Protein AF-F3GMA6-F1 (afdb_monomer_lite)

InterPro domains:
  IPR015168 SsuA/THI5-like [PF09084] (1-55)

Radius of gyration: 17.44 Å; chains: 1; bounding box: 41×32×42 Å

pLDDT: mean 91.57, std 11.69, range [42.84, 98.69]

Structure (mmCIF, N/CA/C/O backbone):
data_AF-F3GMA6-F1
#
_entry.id   AF-F3GMA6-F1
#
loop_
_atom_site.group_PDB
_atom_site.id
_atom_site.type_symbol
_atom_site.label_atom_id
_atom_site.label_alt_id
_atom_site.label_comp_id
_atom_site.label_asym_id
_atom_site.label_entity_id
_atom_site.label_seq_id
_atom_site.pdbx_PDB_ins_code
_atom_site.Cartn_x
_atom_site.Cartn_y
_atom_site.Cartn_z
_atom_site.occupancy
_atom_site.B_iso_or_equiv
_atom_site.auth_seq_id
_atom_site.auth_comp_id
_atom_site.auth_asym_id
_atom_site.auth_atom_id
_atom_site.pdbx_PDB_model_num
ATOM 1 N N . LYS A 1 1 ? -12.953 -11.614 10.459 1.00 61.62 1 LYS A N 1
ATOM 2 C CA . LYS A 1 1 ? -14.176 -11.859 9.653 1.00 61.62 1 LYS A CA 1
ATOM 3 C C . LYS A 1 1 ? -15.126 -10.682 9.835 1.00 61.62 1 LYS A C 1
ATOM 5 O O . LYS A 1 1 ? -15.323 -10.290 10.976 1.00 61.6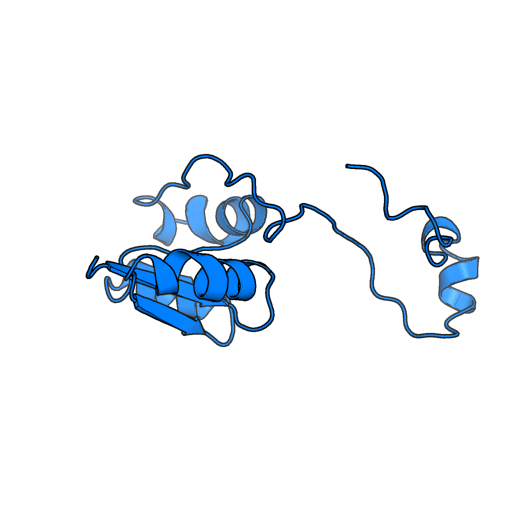2 1 LYS A O 1
ATOM 10 N N . GLY A 1 2 ? -15.646 -10.103 8.750 1.00 81.19 2 GLY A N 1
ATOM 11 C CA . GLY A 1 2 ? -16.557 -8.941 8.806 1.00 81.19 2 GLY A CA 1
ATOM 12 C C . GLY A 1 2 ? -15.882 -7.564 8.865 1.00 81.19 2 GLY A C 1
ATOM 13 O O . GLY A 1 2 ? -16.561 -6.577 9.112 1.00 81.19 2 GLY A O 1
ATOM 14 N N . LYS A 1 3 ? -14.563 -7.506 8.652 1.00 93.50 3 LYS A N 1
ATOM 15 C CA . LYS A 1 3 ? -13.804 -6.264 8.469 1.00 93.50 3 LYS A CA 1
ATOM 16 C C . LYS A 1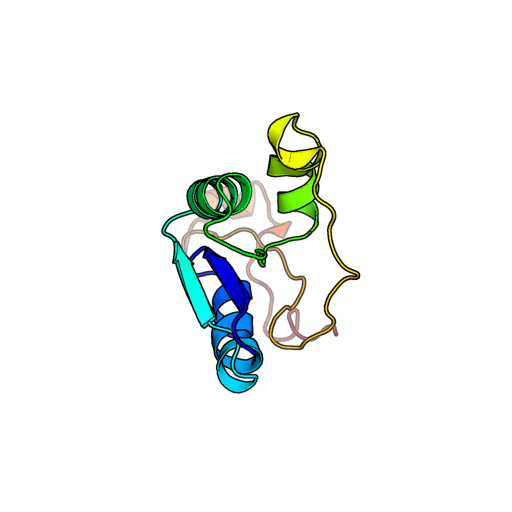 3 ? -13.586 -6.014 6.982 1.00 93.50 3 LYS A C 1
ATOM 18 O O . LYS A 1 3 ? -13.481 -6.991 6.233 1.00 93.50 3 LYS A O 1
ATOM 23 N N . THR A 1 4 ? -13.512 -4.747 6.588 1.00 98.12 4 THR A N 1
ATOM 24 C CA . THR A 1 4 ? -13.316 -4.328 5.197 1.00 98.12 4 THR A CA 1
ATOM 25 C C . THR A 1 4 ? -11.935 -3.712 5.001 1.00 98.12 4 THR A C 1
ATOM 27 O O . THR A 1 4 ? -11.585 -2.759 5.695 1.00 98.12 4 THR A O 1
ATOM 30 N N . VAL A 1 5 ? -11.162 -4.244 4.051 1.00 98.50 5 VAL A N 1
ATOM 31 C CA . VAL A 1 5 ? -9.807 -3.776 3.721 1.00 98.50 5 VAL A CA 1
ATOM 32 C C . VAL A 1 5 ? -9.755 -3.246 2.291 1.00 98.50 5 VAL A C 1
ATOM 34 O O . VAL A 1 5 ? -10.139 -3.948 1.356 1.00 98.50 5 VAL A O 1
ATOM 37 N N . GLY A 1 6 ? -9.279 -2.015 2.112 1.00 98.62 6 GLY A N 1
ATOM 38 C CA . GLY A 1 6 ? -9.093 -1.413 0.790 1.00 98.62 6 GLY A CA 1
ATOM 39 C C . GLY A 1 6 ? -7.682 -1.599 0.232 1.00 98.62 6 GLY A C 1
ATOM 40 O O . GLY A 1 6 ? -6.715 -1.618 0.994 1.00 98.62 6 GLY A O 1
ATOM 41 N N . TYR A 1 7 ? -7.565 -1.696 -1.092 1.00 98.56 7 TYR A N 1
ATOM 42 C CA . TYR A 1 7 ? -6.288 -1.704 -1.814 1.00 98.56 7 TYR A CA 1
ATOM 43 C C . TYR A 1 7 ? -6.393 -0.983 -3.164 1.00 98.56 7 TYR A C 1
ATOM 45 O O . TYR A 1 7 ? -7.471 -0.911 -3.762 1.00 98.56 7 TYR A O 1
ATOM 53 N N . GLU A 1 8 ? -5.264 -0.488 -3.668 1.00 98.50 8 GLU A N 1
ATOM 54 C CA . GLU A 1 8 ? -5.138 0.002 -5.043 1.00 98.50 8 GLU A CA 1
ATOM 55 C C . GLU A 1 8 ? -5.043 -1.174 -6.031 1.00 98.50 8 GLU A C 1
ATOM 57 O O . GLU A 1 8 ? -4.279 -2.122 -5.832 1.00 98.50 8 GLU A O 1
ATOM 62 N N . GLN A 1 9 ? -5.847 -1.132 -7.094 1.00 98.12 9 GLN A N 1
ATOM 63 C CA . GLN A 1 9 ? -5.865 -2.155 -8.142 1.00 98.12 9 GLN A CA 1
ATOM 64 C C . GLN A 1 9 ? -4.559 -2.177 -8.954 1.00 98.12 9 GLN A C 1
ATOM 66 O O . GLN A 1 9 ? -3.942 -1.142 -9.186 1.00 98.12 9 GLN A O 1
ATOM 71 N N . GLY A 1 10 ? -4.161 -3.349 -9.450 1.00 95.94 10 GLY A N 1
ATOM 72 C CA . GLY A 1 10 ? -2.946 -3.517 -10.253 1.00 95.94 10 GLY A CA 1
ATOM 73 C C . GLY A 1 10 ? -1.649 -3.563 -9.439 1.00 95.94 10 GLY A C 1
ATOM 74 O O . GLY A 1 10 ? -0.566 -3.521 -10.020 1.00 95.94 10 GLY A O 1
ATOM 75 N N . THR A 1 11 ? -1.745 -3.663 -8.112 1.00 96.00 11 THR A N 1
ATOM 76 C CA . THR A 1 11 ? -0.602 -3.706 -7.192 1.00 96.00 11 THR A CA 1
ATOM 77 C C . THR A 1 11 ? -0.323 -5.124 -6.682 1.00 96.00 11 THR A C 1
ATOM 79 O O . THR A 1 11 ? -1.154 -6.029 -6.783 1.00 96.00 11 THR A O 1
ATOM 82 N N . ILE A 1 12 ? 0.843 -5.337 -6.066 1.00 95.94 12 ILE A N 1
ATOM 83 C CA . ILE A 1 12 ? 1.140 -6.600 -5.367 1.00 95.94 12 ILE A CA 1
ATOM 84 C C . ILE A 1 12 ? 0.237 -6.795 -4.134 1.00 95.94 12 ILE A C 1
ATOM 86 O O . ILE A 1 12 ? -0.098 -7.920 -3.763 1.00 95.94 12 ILE A O 1
ATOM 90 N N . GLN A 1 13 ? -0.237 -5.700 -3.536 1.00 97.81 13 GLN A N 1
ATOM 91 C CA . GLN A 1 13 ? -1.157 -5.713 -2.405 1.00 97.81 13 GLN A CA 1
ATOM 92 C C . GLN A 1 13 ? -2.541 -6.236 -2.795 1.00 97.81 13 GLN A C 1
ATOM 94 O O . GLN A 1 13 ? -3.151 -6.956 -2.006 1.00 97.81 13 GLN A O 1
ATOM 99 N N . GLU A 1 14 ? -3.006 -5.971 -4.021 1.00 97.81 14 GLU A N 1
ATOM 100 C CA . GLU A 1 14 ? -4.200 -6.620 -4.575 1.00 97.81 14 GLU A CA 1
ATOM 101 C C . GLU A 1 14 ? -4.032 -8.147 -4.622 1.00 97.81 14 GLU A C 1
ATOM 103 O O . GLU A 1 14 ? -4.932 -8.888 -4.211 1.00 97.81 14 GLU A O 1
ATOM 108 N N . ALA A 1 15 ? -2.878 -8.633 -5.094 1.00 97.12 15 ALA A N 1
ATOM 109 C CA . ALA A 1 15 ? -2.603 -10.066 -5.161 1.00 97.12 15 ALA A CA 1
ATOM 110 C C . ALA A 1 15 ? -2.629 -10.705 -3.763 1.00 97.12 15 ALA A C 1
ATOM 112 O O . ALA A 1 15 ? -3.281 -11.736 -3.572 1.00 97.12 15 ALA A O 1
ATOM 113 N N . TYR A 1 16 ? -2.002 -10.065 -2.770 1.00 97.81 16 TYR A N 1
ATOM 114 C CA . TYR A 1 16 ? -2.057 -10.507 -1.374 1.00 97.81 16 TYR A CA 1
ATOM 115 C C . TYR A 1 16 ? -3.485 -10.480 -0.810 1.00 97.81 16 TYR A C 1
ATOM 117 O O . TYR A 1 16 ? -3.935 -11.459 -0.211 1.00 97.81 16 TYR A O 1
ATOM 125 N N . ALA A 1 17 ? -4.229 -9.393 -1.030 1.00 97.88 17 ALA A N 1
ATOM 126 C CA . ALA A 1 17 ? -5.595 -9.241 -0.543 1.00 97.88 17 ALA A CA 1
ATOM 127 C C . ALA A 1 17 ? -6.503 -10.373 -1.048 1.00 97.88 17 ALA A C 1
ATOM 129 O O . ALA A 1 17 ? -7.159 -11.043 -0.248 1.00 97.88 17 ALA A O 1
ATOM 130 N N . LYS A 1 18 ? -6.452 -10.669 -2.350 1.00 97.06 18 LYS A N 1
ATOM 131 C CA . LYS A 1 18 ? -7.244 -11.747 -2.961 1.00 97.06 18 LYS A CA 1
ATOM 132 C C . LYS A 1 18 ? -6.792 -13.140 -2.531 1.00 97.06 18 LYS A C 1
ATOM 134 O O . LYS A 1 18 ? -7.605 -14.037 -2.306 1.00 97.06 18 LYS A O 1
ATOM 139 N N . ALA A 1 19 ? -5.483 -13.362 -2.438 1.00 97.50 19 ALA A N 1
ATOM 140 C CA . ALA A 1 19 ? -4.947 -14.686 -2.151 1.00 97.50 19 ALA A CA 1
ATOM 141 C C . ALA A 1 19 ? -5.010 -15.062 -0.664 1.00 97.50 19 ALA A C 1
ATOM 143 O O . ALA A 1 19 ? -5.074 -16.258 -0.366 1.00 97.50 19 ALA A O 1
ATOM 144 N N . VAL A 1 20 ? -4.995 -14.075 0.238 1.00 97.06 20 VAL A N 1
ATOM 145 C CA . VAL A 1 20 ? -4.867 -14.271 1.690 1.00 97.06 20 VAL A CA 1
ATOM 146 C C . VAL A 1 20 ? -6.068 -13.708 2.447 1.00 97.06 20 VAL A C 1
ATOM 148 O O . VAL A 1 20 ? -6.749 -14.462 3.144 1.00 97.06 20 VAL A O 1
ATOM 151 N N . LEU A 1 21 ? -6.360 -12.410 2.312 1.00 96.62 21 LEU A N 1
ATOM 152 C CA . LEU A 1 21 ? -7.388 -11.741 3.123 1.00 96.62 21 LEU A CA 1
ATOM 153 C C . LEU A 1 21 ? -8.801 -12.232 2.778 1.00 96.62 21 LEU A C 1
ATOM 155 O O . LEU A 1 21 ? -9.549 -12.616 3.681 1.00 96.62 21 LEU A O 1
ATOM 159 N N . ASP A 1 22 ? -9.137 -12.310 1.488 1.00 96.25 22 ASP A N 1
ATOM 160 C CA . ASP A 1 22 ? -10.435 -12.821 1.026 1.00 96.25 22 ASP A CA 1
ATOM 161 C C . ASP A 1 22 ? -10.666 -14.260 1.511 1.00 96.25 22 ASP A C 1
ATOM 163 O O . ASP A 1 22 ? -11.722 -14.590 2.058 1.00 96.25 22 ASP A O 1
ATOM 167 N N . LYS A 1 23 ? -9.643 -15.120 1.401 1.00 95.38 23 LYS A N 1
ATOM 168 C CA . LYS A 1 23 ? -9.713 -16.518 1.864 1.00 95.38 23 LYS A CA 1
ATOM 169 C C . LYS A 1 23 ? -9.845 -16.634 3.383 1.00 95.38 23 LYS A C 1
ATOM 171 O O . LYS A 1 23 ? -10.445 -17.591 3.871 1.00 95.38 23 LYS A O 1
ATOM 176 N N . ALA A 1 24 ? -9.344 -15.652 4.131 1.00 95.19 24 ALA A N 1
ATOM 177 C CA . ALA A 1 24 ? -9.542 -15.536 5.575 1.00 95.19 24 ALA A CA 1
ATOM 178 C C . ALA A 1 24 ? -10.928 -14.963 5.961 1.00 95.19 24 ALA A C 1
ATOM 180 O O . ALA A 1 24 ? -11.254 -14.848 7.149 1.00 95.19 24 ALA A O 1
ATOM 181 N N . GLY A 1 25 ? -11.778 -14.618 4.986 1.00 95.56 25 GLY A N 1
ATOM 182 C CA . GLY A 1 25 ? -13.114 -14.061 5.209 1.00 95.56 25 GLY A CA 1
ATOM 183 C C . GLY A 1 25 ? -13.107 -12.586 5.623 1.00 95.56 25 GLY A C 1
ATOM 184 O O . GLY A 1 25 ? -14.001 -12.142 6.357 1.00 95.56 25 GLY A O 1
ATOM 185 N N . ILE A 1 26 ? -12.075 -11.842 5.226 1.00 97.25 26 ILE A N 1
ATOM 186 C CA . ILE A 1 26 ? -12.064 -10.376 5.228 1.00 97.25 26 ILE A CA 1
ATOM 187 C C . ILE A 1 26 ? -12.711 -9.915 3.920 1.00 97.25 26 ILE A C 1
ATOM 189 O O . ILE A 1 26 ? -12.466 -10.509 2.878 1.00 97.25 26 ILE A O 1
ATOM 193 N N . SER A 1 27 ? -13.559 -8.887 3.975 1.00 97.38 27 SER A N 1
ATOM 194 C CA . SER A 1 27 ? -14.087 -8.280 2.754 1.00 97.38 27 SER A CA 1
ATOM 195 C C . SER A 1 27 ? -13.018 -7.358 2.193 1.00 97.38 27 SER A C 1
ATOM 197 O O . SER A 1 27 ? -12.568 -6.463 2.904 1.00 97.38 27 SER A O 1
ATOM 199 N N . THR A 1 28 ? -12.613 -7.532 0.942 1.00 98.12 28 THR A N 1
ATOM 200 C CA . THR A 1 28 ? -11.670 -6.604 0.320 1.00 98.12 28 THR A CA 1
ATOM 201 C C . THR A 1 28 ? -12.344 -5.734 -0.734 1.00 98.12 28 THR A C 1
ATOM 203 O O . THR A 1 28 ? -13.370 -6.107 -1.309 1.00 98.12 28 THR A O 1
ATOM 206 N N . LYS A 1 29 ? -11.815 -4.526 -0.946 1.00 98.38 29 LYS A N 1
ATOM 207 C CA . LYS A 1 29 ? -12.351 -3.562 -1.910 1.00 98.38 29 LYS A CA 1
ATOM 208 C C . LYS A 1 29 ? -11.219 -2.947 -2.727 1.00 98.38 29 LYS A C 1
ATOM 210 O O . LYS A 1 29 ? -10.290 -2.369 -2.170 1.00 98.38 29 LYS A O 1
ATOM 215 N N . ALA A 1 30 ? -11.325 -3.078 -4.045 1.00 98.44 30 ALA A N 1
ATOM 216 C CA . ALA A 1 30 ? -10.393 -2.489 -4.995 1.00 98.44 30 ALA A CA 1
ATOM 217 C C . ALA A 1 30 ? -10.749 -1.022 -5.275 1.00 98.44 30 ALA A C 1
ATOM 219 O O . ALA A 1 30 ? -11.929 -0.673 -5.381 1.00 98.44 30 ALA A O 1
ATOM 220 N N . TYR A 1 31 ? -9.726 -0.189 -5.441 1.00 98.69 31 TYR A N 1
ATOM 221 C CA . TYR A 1 31 ? -9.841 1.223 -5.800 1.00 98.69 31 TYR A CA 1
ATOM 222 C C . TYR A 1 31 ? -8.928 1.560 -6.971 1.00 98.69 31 TYR A C 1
ATOM 224 O O . TYR A 1 31 ? -7.934 0.878 -7.213 1.00 98.69 31 TYR A O 1
ATOM 232 N N . ALA A 1 32 ? -9.258 2.635 -7.690 1.00 98.31 32 ALA A N 1
ATOM 233 C CA . ALA A 1 32 ? -8.498 3.044 -8.866 1.00 98.31 32 ALA A CA 1
ATOM 234 C C . ALA A 1 32 ?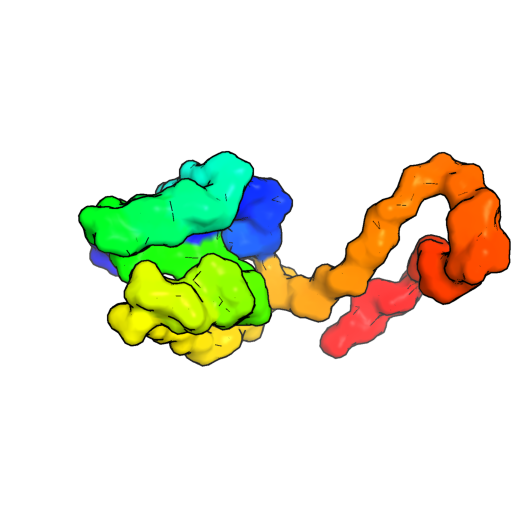 -7.134 3.662 -8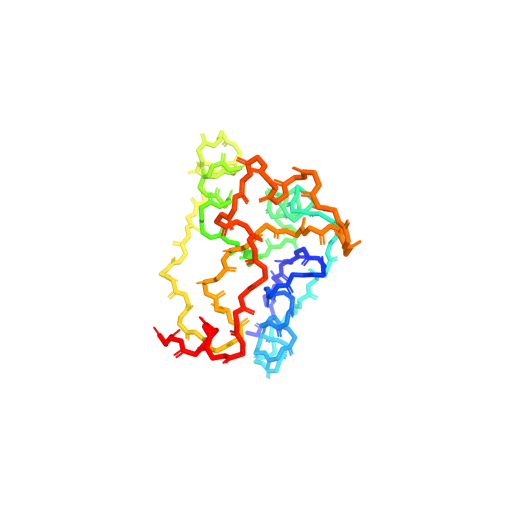.525 1.00 98.31 32 ALA A C 1
ATOM 236 O O . ALA A 1 32 ? -6.257 3.672 -9.381 1.00 98.31 32 ALA A O 1
ATOM 237 N N . ASN A 1 33 ? -6.985 4.202 -7.314 1.00 97.81 33 ASN A N 1
ATOM 238 C CA . ASN A 1 33 ? -5.747 4.764 -6.787 1.00 97.81 33 ASN A CA 1
ATOM 239 C C . ASN A 1 33 ? -5.760 4.740 -5.251 1.00 97.81 33 ASN A C 1
ATOM 241 O O . ASN A 1 33 ? -6.812 4.551 -4.629 1.00 97.81 33 ASN A O 1
ATOM 245 N N . GLN A 1 34 ? -4.596 4.975 -4.650 1.00 97.69 34 GLN A N 1
ATOM 246 C CA . GLN A 1 34 ? -4.431 4.958 -3.199 1.00 97.69 34 GLN A CA 1
ATOM 247 C C . GLN A 1 34 ? -5.156 6.111 -2.469 1.00 97.69 34 GLN A C 1
ATOM 249 O O . GLN A 1 34 ? -5.625 5.918 -1.347 1.00 97.69 34 GLN A O 1
ATOM 254 N N . ASP A 1 35 ? -5.340 7.277 -3.095 1.00 96.94 35 ASP A N 1
ATOM 255 C CA . ASP A 1 35 ? -6.047 8.410 -2.469 1.00 96.94 35 ASP A CA 1
ATOM 256 C C . ASP A 1 35 ? -7.512 8.072 -2.163 1.00 96.94 35 ASP A C 1
ATOM 258 O O . ASP A 1 35 ? -8.044 8.427 -1.108 1.00 96.94 35 ASP A O 1
ATOM 262 N N . GLN A 1 36 ? -8.174 7.329 -3.055 1.00 98.38 36 GLN A N 1
ATOM 263 C CA . GLN A 1 36 ? -9.531 6.836 -2.818 1.00 98.38 36 GLN A CA 1
ATOM 264 C C . GLN A 1 36 ? -9.586 5.826 -1.665 1.00 98.38 36 GLN A C 1
ATOM 266 O O . GLN A 1 36 ? -10.562 5.821 -0.911 1.00 98.38 36 GLN A O 1
ATOM 271 N N . VAL A 1 37 ? -8.539 5.009 -1.492 1.00 98.62 37 VAL A N 1
ATOM 272 C CA . VAL A 1 37 ? -8.420 4.094 -0.348 1.00 98.62 37 VAL A CA 1
ATOM 273 C C . VAL A 1 37 ? -8.368 4.899 0.951 1.00 98.62 37 VAL A C 1
ATOM 275 O O . VAL A 1 37 ? -9.158 4.643 1.858 1.00 98.62 37 VAL A O 1
ATOM 278 N N . TYR A 1 38 ? -7.499 5.910 1.037 1.00 98.25 38 TYR A N 1
ATOM 279 C CA . TYR A 1 38 ? -7.384 6.750 2.235 1.00 98.25 38 TYR A CA 1
ATOM 280 C C . TYR A 1 38 ? -8.642 7.587 2.495 1.00 98.25 38 TYR A C 1
ATOM 282 O O . TYR A 1 38 ? -9.033 7.777 3.648 1.00 98.25 38 TYR A O 1
ATOM 290 N N . SER A 1 39 ? -9.330 8.044 1.447 1.00 97.94 39 SER A N 1
ATOM 291 C CA . SER A 1 39 ? -10.614 8.738 1.590 1.00 97.94 39 SER A CA 1
ATOM 292 C C . SER A 1 39 ? -11.686 7.836 2.214 1.00 97.94 39 SER A C 1
ATOM 294 O O . SER A 1 39 ? -12.386 8.244 3.143 1.00 97.94 39 SER A O 1
ATOM 296 N N . ASP A 1 40 ? -11.798 6.585 1.762 1.00 98.44 40 ASP A N 1
ATOM 297 C CA . ASP A 1 40 ? -12.757 5.646 2.344 1.00 98.44 40 ASP A CA 1
ATOM 298 C C . ASP A 1 40 ? -12.341 5.198 3.756 1.00 98.44 40 ASP A C 1
ATOM 300 O O . ASP A 1 40 ? -13.215 5.059 4.615 1.00 98.44 40 ASP A O 1
ATOM 304 N N . LEU A 1 41 ? -11.038 5.058 4.025 1.00 98.31 41 LEU A N 1
ATOM 305 C CA . LEU A 1 41 ? -10.498 4.776 5.359 1.00 98.31 41 LEU A CA 1
ATOM 306 C C . LEU A 1 41 ? -10.853 5.883 6.357 1.00 98.31 41 LEU A C 1
ATOM 308 O O . LEU A 1 41 ? -11.496 5.614 7.366 1.00 98.31 41 LEU A O 1
ATOM 312 N N . THR A 1 42 ? -10.534 7.136 6.032 1.00 97.88 42 THR A N 1
ATOM 313 C CA . THR A 1 42 ? -10.808 8.293 6.906 1.00 97.88 42 THR A CA 1
ATOM 314 C C . THR A 1 42 ? -12.295 8.543 7.136 1.00 97.88 42 THR A C 1
ATOM 316 O O . THR A 1 42 ? -12.687 9.042 8.187 1.00 97.88 42 THR A O 1
ATOM 319 N N . SER A 1 43 ? -13.145 8.154 6.184 1.00 97.31 43 SER A N 1
ATOM 320 C CA . SER A 1 43 ? -14.602 8.223 6.336 1.00 97.31 43 SER A CA 1
ATOM 321 C C . SER A 1 43 ? -15.214 7.084 7.166 1.00 97.31 43 SER A C 1
ATOM 323 O O . SER A 1 43 ? -16.421 7.094 7.406 1.00 97.31 43 SER A O 1
ATOM 325 N N . GLY A 1 44 ? -14.420 6.079 7.554 1.00 96.81 44 GLY A N 1
ATOM 326 C CA . GLY A 1 44 ? -14.888 4.885 8.264 1.00 96.81 44 GLY A CA 1
ATOM 327 C C . GLY A 1 44 ? -15.600 3.852 7.383 1.00 96.81 44 GLY A C 1
ATOM 328 O O . GLY A 1 44 ? -16.219 2.926 7.903 1.00 96.81 44 GLY A O 1
ATOM 329 N N . ARG A 1 45 ? -15.538 3.987 6.049 1.00 97.94 45 ARG A N 1
ATOM 330 C CA . ARG A 1 45 ? -16.054 2.976 5.104 1.00 97.94 45 ARG A CA 1
ATOM 331 C C . ARG A 1 45 ? -15.130 1.765 4.980 1.00 97.94 45 ARG A C 1
ATOM 333 O O . ARG A 1 45 ? -15.591 0.697 4.580 1.00 97.94 45 ARG A O 1
ATOM 340 N N . LEU A 1 46 ? -13.848 1.932 5.299 1.00 98.50 46 LEU A N 1
ATOM 341 C CA . LEU A 1 46 ? -12.887 0.843 5.451 1.00 98.50 46 LEU A CA 1
ATOM 342 C C . LEU A 1 46 ? -12.456 0.746 6.910 1.00 98.50 46 LEU A C 1
ATOM 344 O O . LEU A 1 46 ? -12.307 1.760 7.584 1.00 98.50 46 LEU A O 1
ATOM 348 N N . ASP A 1 47 ? -12.213 -0.478 7.369 1.00 98.06 47 ASP A 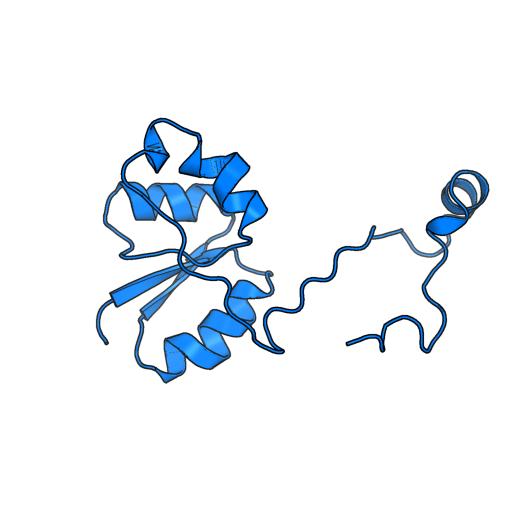N 1
ATOM 349 C CA . ASP A 1 47 ? -11.604 -0.719 8.676 1.00 98.06 47 ASP A CA 1
ATOM 350 C C . ASP A 1 47 ? -10.071 -0.630 8.607 1.00 98.06 47 ASP A C 1
ATOM 352 O O . ASP A 1 47 ? -9.429 -0.335 9.610 1.00 98.06 47 ASP A O 1
ATOM 356 N N . ALA A 1 48 ? -9.482 -0.936 7.445 1.00 98.00 48 ALA A N 1
ATOM 357 C CA . ALA A 1 48 ? -8.045 -0.844 7.198 1.00 98.00 48 ALA A CA 1
ATOM 358 C C . ALA A 1 48 ? -7.729 -0.723 5.695 1.00 98.00 48 ALA A C 1
ATOM 360 O O . ALA A 1 48 ? -8.592 -0.904 4.831 1.00 98.00 48 ALA A O 1
ATOM 361 N N . SER A 1 49 ? -6.465 -0.458 5.383 1.00 98.12 49 SER A N 1
ATOM 362 C CA . SER A 1 49 ? -5.913 -0.484 4.028 1.00 98.12 49 SER A CA 1
ATOM 363 C C . SER A 1 49 ? -4.656 -1.345 3.975 1.00 98.12 49 SER A C 1
ATOM 365 O O . SER A 1 49 ? -3.987 -1.535 4.992 1.00 98.12 49 SER A O 1
ATOM 367 N N . ILE A 1 50 ? -4.335 -1.858 2.789 1.00 97.75 50 ILE A N 1
ATOM 368 C CA . ILE A 1 50 ? -3.042 -2.484 2.504 1.00 97.75 50 ILE A CA 1
ATOM 369 C C . ILE A 1 50 ? -2.352 -1.753 1.346 1.00 97.75 50 ILE A C 1
ATOM 371 O O . ILE A 1 50 ? -2.970 -1.468 0.323 1.00 97.75 50 ILE A O 1
ATOM 375 N N . GLN A 1 51 ? -1.075 -1.424 1.543 1.00 96.62 51 GLN A N 1
ATOM 376 C CA . GLN A 1 51 ? -0.269 -0.556 0.679 1.00 96.62 51 GLN A CA 1
ATOM 377 C C . GLN A 1 51 ? 1.230 -0.759 0.969 1.00 96.62 51 GLN A C 1
ATOM 379 O O . GLN A 1 51 ? 1.584 -1.531 1.864 1.00 96.62 51 GLN A O 1
ATOM 384 N N . ASP A 1 52 ? 2.112 -0.064 0.249 1.00 95.00 52 ASP A N 1
ATOM 385 C CA . ASP A 1 52 ? 3.533 0.009 0.608 1.00 95.00 52 ASP A CA 1
ATOM 386 C C . ASP A 1 52 ? 3.756 0.854 1.880 1.00 95.00 52 ASP A C 1
ATOM 388 O O . ASP A 1 52 ? 3.106 1.882 2.092 1.00 95.00 52 ASP A O 1
ATOM 392 N N . MET A 1 53 ? 4.675 0.425 2.751 1.00 93.69 53 MET A N 1
ATOM 393 C CA . MET A 1 53 ? 4.907 1.089 4.039 1.00 93.69 53 MET A CA 1
ATOM 394 C C . MET A 1 53 ? 5.447 2.513 3.868 1.00 93.69 53 MET A C 1
ATOM 396 O O . MET A 1 53 ? 4.968 3.426 4.542 1.00 93.69 53 MET A O 1
ATOM 400 N N . LEU A 1 54 ? 6.400 2.719 2.954 1.00 92.44 54 LEU A N 1
ATOM 401 C CA . LEU A 1 54 ? 6.982 4.036 2.705 1.00 92.44 54 LEU A CA 1
ATOM 402 C C . LEU A 1 54 ? 5.960 4.960 2.033 1.00 92.44 54 LEU A C 1
ATOM 404 O O . LEU A 1 54 ? 5.855 6.132 2.400 1.00 92.44 54 LEU A O 1
ATOM 408 N N . GLN A 1 55 ? 5.160 4.430 1.103 1.00 94.25 55 GLN A N 1
ATOM 409 C CA . GLN A 1 55 ? 4.043 5.162 0.500 1.00 94.25 55 GLN A CA 1
ATOM 410 C C . GLN A 1 55 ? 3.040 5.637 1.562 1.00 94.25 55 GLN A C 1
ATOM 412 O O . GLN A 1 55 ? 2.656 6.805 1.544 1.00 94.25 55 GLN A O 1
ATOM 417 N N . ALA A 1 56 ? 2.649 4.777 2.510 1.00 96.50 56 ALA A N 1
ATOM 418 C CA . ALA A 1 56 ? 1.752 5.165 3.601 1.00 96.50 56 ALA A CA 1
ATOM 419 C C . ALA A 1 56 ? 2.356 6.250 4.495 1.00 96.50 56 ALA A C 1
ATOM 421 O O . ALA A 1 56 ? 1.676 7.217 4.841 1.00 96.50 56 ALA A O 1
ATOM 422 N N . GLU A 1 57 ? 3.631 6.106 4.860 1.00 95.31 57 GLU A N 1
ATOM 423 C CA . GLU A 1 57 ? 4.311 7.061 5.729 1.00 95.31 57 GLU A CA 1
ATOM 424 C C . GLU A 1 57 ? 4.371 8.456 5.098 1.00 95.31 57 GLU A C 1
ATOM 426 O O . GLU A 1 57 ? 4.028 9.450 5.741 1.00 95.31 57 GLU A O 1
ATOM 431 N N . LEU A 1 58 ? 4.789 8.528 3.833 1.00 94.31 58 LEU A N 1
ATOM 432 C CA . LEU A 1 58 ? 4.969 9.791 3.122 1.00 94.31 58 LEU A CA 1
ATOM 433 C C . LEU A 1 58 ? 3.646 10.390 2.633 1.00 94.31 58 LEU A C 1
ATOM 435 O O . LEU A 1 58 ? 3.485 11.608 2.675 1.00 94.31 58 LEU A O 1
ATOM 439 N N . GLY A 1 59 ? 2.721 9.553 2.163 1.00 93.38 59 GLY A N 1
ATOM 440 C CA . GLY A 1 59 ? 1.480 9.979 1.516 1.00 93.38 59 GLY A CA 1
ATOM 441 C C . GLY A 1 59 ? 0.297 10.181 2.460 1.00 93.38 59 GLY A C 1
ATOM 442 O O . GLY A 1 59 ? -0.645 10.878 2.094 1.00 93.38 59 GLY A O 1
ATOM 443 N N . PHE A 1 60 ? 0.322 9.601 3.666 1.00 97.44 60 PHE A N 1
ATOM 444 C CA . PHE A 1 60 ? -0.837 9.626 4.562 1.00 97.44 60 PHE A CA 1
ATOM 445 C C . PHE A 1 60 ? -0.488 9.868 6.030 1.00 97.44 60 PHE A C 1
ATOM 447 O O . PHE A 1 60 ? -0.958 10.852 6.597 1.00 97.44 60 PHE A O 1
ATOM 454 N N . LEU A 1 61 ? 0.350 9.034 6.651 1.00 97.25 61 LEU A N 1
ATOM 455 C CA . LEU A 1 61 ? 0.566 9.063 8.108 1.00 97.25 61 LEU A CA 1
ATOM 456 C C . LEU A 1 61 ? 1.194 10.371 8.609 1.00 97.25 61 LEU A C 1
ATOM 458 O O . LEU A 1 61 ? 0.900 10.816 9.712 1.00 97.25 61 LEU A O 1
ATOM 462 N N . LYS A 1 62 ? 2.039 11.017 7.797 1.00 96.81 62 LYS A N 1
ATOM 463 C CA . LYS A 1 62 ? 2.621 12.335 8.117 1.00 96.81 62 LYS A CA 1
ATOM 464 C C . LYS A 1 62 ? 1.665 13.510 7.888 1.00 96.81 62 LYS A C 1
ATOM 466 O O . LYS A 1 62 ? 2.027 14.652 8.165 1.00 96.81 62 LYS A O 1
ATOM 471 N N . SER A 1 63 ? 0.468 13.259 7.362 1.00 96.50 63 SER A N 1
ATOM 472 C CA . SER A 1 63 ? -0.549 14.285 7.136 1.00 96.50 63 SER A CA 1
ATOM 473 C C . SER A 1 63 ? -1.478 14.433 8.350 1.00 96.50 63 SER A C 1
ATOM 475 O O . SER A 1 63 ? -1.627 13.491 9.128 1.00 96.50 63 SER A O 1
ATOM 477 N N . PRO A 1 64 ? -2.200 15.563 8.481 1.00 96.62 64 PRO A N 1
ATOM 478 C CA . PRO A 1 64 ? -3.247 15.696 9.493 1.00 96.62 64 PRO A CA 1
ATOM 479 C C . PRO A 1 64 ? -4.341 14.622 9.395 1.00 96.62 64 PRO A C 1
ATOM 481 O O . PRO A 1 64 ? -4.868 14.199 10.415 1.00 96.62 64 PRO A O 1
ATOM 484 N N . ALA A 1 65 ? -4.670 14.157 8.183 1.00 95.31 65 ALA A N 1
ATOM 485 C CA . ALA A 1 65 ? -5.699 13.136 7.971 1.00 95.31 65 ALA A CA 1
ATOM 486 C C . ALA A 1 65 ? -5.264 11.736 8.444 1.00 95.31 65 ALA A C 1
ATOM 488 O O . ALA A 1 65 ? -6.116 10.899 8.729 1.00 95.31 65 ALA A O 1
ATOM 489 N N . GLY A 1 66 ? -3.952 11.493 8.524 1.00 97.06 66 GLY A N 1
ATOM 490 C CA . GLY A 1 66 ? -3.365 10.240 8.993 1.00 97.06 66 GLY A CA 1
ATOM 491 C C . GLY A 1 66 ? -2.974 10.239 10.471 1.00 97.06 66 GLY A C 1
ATOM 492 O O . GLY A 1 66 ? -2.459 9.229 10.935 1.00 97.06 66 GLY A O 1
ATOM 493 N N . ALA A 1 67 ? -3.210 11.330 11.209 1.00 96.94 67 ALA A N 1
ATOM 494 C CA . ALA A 1 67 ? -2.712 11.502 12.577 1.00 96.94 67 ALA A CA 1
ATOM 495 C C . ALA A 1 67 ? -3.238 10.452 13.574 1.00 96.94 67 ALA A C 1
ATOM 497 O O . ALA A 1 67 ? -2.536 10.108 14.521 1.00 96.94 67 ALA A O 1
ATOM 498 N N . ASP A 1 68 ? -4.442 9.927 13.334 1.00 97.06 68 ASP A N 1
ATOM 499 C CA . ASP A 1 68 ? -5.086 8.904 14.169 1.00 97.06 68 ASP A CA 1
ATOM 500 C C . ASP A 1 68 ? -4.881 7.472 13.633 1.00 97.06 68 ASP A C 1
ATOM 502 O O . ASP A 1 68 ? -5.573 6.541 14.048 1.00 97.06 68 ASP A O 1
ATOM 506 N N . TYR A 1 69 ? -3.954 7.283 12.688 1.00 97.88 69 TYR A N 1
ATOM 507 C CA . TYR A 1 69 ? -3.689 6.004 12.033 1.00 97.88 69 TYR A CA 1
ATOM 508 C C . TYR A 1 69 ? -2.245 5.552 12.251 1.00 97.88 69 TYR A C 1
ATOM 510 O O . TYR A 1 69 ? -1.324 6.351 12.401 1.00 97.88 69 TYR A O 1
ATOM 518 N N . GLU A 1 70 ? -2.037 4.240 12.213 1.00 96.50 70 GLU A N 1
ATOM 519 C CA . GLU A 1 70 ? -0.722 3.610 12.308 1.00 96.50 70 GLU A CA 1
ATOM 520 C C . GLU A 1 70 ? -0.589 2.475 11.286 1.00 96.50 70 GLU A C 1
ATOM 522 O O . GLU A 1 70 ? -1.581 1.951 10.772 1.00 96.50 70 GLU A O 1
ATOM 527 N N . VAL A 1 71 ? 0.650 2.086 10.983 1.00 94.56 71 VAL A N 1
ATOM 528 C CA . VAL A 1 71 ? 0.941 0.883 10.192 1.00 94.56 71 VAL A CA 1
ATOM 529 C C . VAL A 1 71 ? 1.222 -0.301 11.105 1.00 94.56 71 VAL A C 1
ATOM 531 O O . VAL A 1 71 ? 1.826 -0.166 12.168 1.00 94.56 71 VAL A O 1
ATOM 534 N N . SER A 1 72 ? 0.826 -1.493 10.659 1.00 93.50 72 SER A N 1
ATOM 535 C CA . SER A 1 72 ? 1.239 -2.735 11.305 1.00 93.50 72 SER A CA 1
ATOM 536 C C . SER A 1 72 ? 2.741 -2.981 11.127 1.00 93.50 72 SER A C 1
ATOM 538 O O . SER A 1 72 ? 3.428 -2.319 10.347 1.00 93.50 72 SER A O 1
ATOM 540 N N . LYS A 1 73 ? 3.247 -4.033 11.780 1.00 93.62 73 LYS A N 1
ATOM 541 C CA . LYS A 1 73 ? 4.537 -4.621 11.391 1.00 93.62 73 LYS A CA 1
ATOM 542 C C . LYS A 1 73 ? 4.521 -5.000 9.896 1.00 93.62 73 LYS A C 1
ATOM 544 O O . LYS A 1 73 ? 3.443 -5.342 9.393 1.00 93.62 73 LYS A O 1
ATOM 549 N N . PRO A 1 74 ? 5.681 -4.978 9.208 1.00 92.38 74 PRO A N 1
ATOM 550 C CA . PRO A 1 74 ? 5.786 -5.469 7.839 1.00 92.38 74 PRO A CA 1
ATOM 551 C C . PRO A 1 74 ? 5.265 -6.903 7.719 1.00 92.38 74 PRO A C 1
ATOM 553 O O . PRO A 1 74 ? 5.478 -7.727 8.612 1.00 92.38 74 PRO A O 1
ATOM 556 N N . ILE A 1 75 ? 4.584 -7.189 6.614 1.00 92.88 75 ILE A N 1
ATOM 557 C CA . ILE A 1 75 ? 4.117 -8.533 6.286 1.00 92.88 75 ILE A CA 1
ATOM 558 C C . ILE A 1 75 ? 5.202 -9.197 5.443 1.00 92.88 75 ILE A C 1
ATOM 560 O O . ILE A 1 75 ? 5.461 -8.756 4.327 1.00 92.88 75 ILE A O 1
ATOM 564 N N . ASP A 1 76 ? 5.806 -10.259 5.970 1.00 91.38 76 ASP A N 1
ATOM 565 C CA . ASP A 1 76 ? 6.718 -11.109 5.207 1.00 91.38 76 ASP A CA 1
ATOM 566 C C . ASP A 1 76 ? 5.905 -12.147 4.420 1.00 91.38 76 ASP A C 1
ATOM 568 O O . ASP A 1 76 ? 5.202 -12.986 4.993 1.00 91.38 76 ASP A O 1
ATOM 572 N N . SER A 1 77 ? 5.903 -12.020 3.095 1.00 93.38 77 SER A N 1
ATOM 573 C CA . SER A 1 77 ? 5.142 -12.881 2.195 1.00 93.38 77 SER A CA 1
ATOM 574 C C . SER A 1 77 ? 5.759 -12.882 0.806 1.00 93.38 77 SER A C 1
ATOM 576 O O . SER A 1 77 ? 6.051 -11.827 0.251 1.00 93.38 77 SER A O 1
ATOM 578 N N . GLU A 1 78 ? 5.822 -14.056 0.177 1.00 92.25 78 GLU A N 1
ATOM 579 C CA . GLU A 1 78 ? 6.218 -14.199 -1.232 1.00 92.25 78 GLU A CA 1
ATOM 580 C C . GLU A 1 78 ? 5.322 -13.405 -2.201 1.00 92.25 78 GLU A C 1
ATOM 582 O O . GLU A 1 78 ? 5.731 -13.101 -3.319 1.00 92.25 78 GLU A O 1
ATOM 587 N N . LEU A 1 79 ? 4.100 -13.049 -1.783 1.00 93.75 79 LEU A N 1
ATOM 588 C CA . LEU A 1 79 ? 3.172 -12.221 -2.561 1.00 93.75 79 LEU A CA 1
ATOM 589 C C . LEU A 1 79 ? 3.438 -10.718 -2.424 1.00 93.75 79 LEU A C 1
ATOM 591 O O . LEU A 1 79 ? 2.886 -9.934 -3.191 1.00 93.75 79 LEU A O 1
ATOM 595 N N . LEU A 1 80 ? 4.260 -10.316 -1.454 1.00 93.38 80 LEU A N 1
ATOM 596 C CA . LEU A 1 80 ? 4.645 -8.931 -1.197 1.00 93.38 80 LEU A CA 1
ATOM 597 C C . LEU A 1 80 ? 6.175 -8.764 -1.279 1.00 93.38 80 LEU A C 1
ATOM 599 O O . LEU A 1 80 ? 6.790 -8.303 -0.317 1.00 93.38 80 LEU A O 1
ATOM 603 N N . PRO A 1 81 ? 6.825 -9.139 -2.399 1.00 88.06 81 PRO A N 1
ATOM 604 C CA . PRO A 1 81 ? 8.266 -8.992 -2.518 1.00 88.06 81 PRO A CA 1
ATOM 605 C C . PRO A 1 81 ? 8.637 -7.508 -2.590 1.00 88.06 81 PRO A C 1
ATOM 607 O O . PRO A 1 81 ? 8.136 -6.764 -3.434 1.00 88.06 81 PRO A O 1
ATOM 610 N N . ALA A 1 82 ? 9.569 -7.078 -1.744 1.00 78.31 82 ALA A N 1
ATOM 611 C CA . ALA A 1 82 ? 10.129 -5.735 -1.814 1.00 78.31 82 ALA A CA 1
ATOM 612 C C . ALA A 1 82 ? 11.152 -5.654 -2.961 1.00 78.31 82 ALA A C 1
ATOM 614 O O . ALA A 1 82 ? 12.340 -5.910 -2.769 1.00 78.31 82 ALA A O 1
ATOM 615 N N . LYS A 1 83 ? 10.694 -5.342 -4.180 1.00 82.56 83 LYS A N 1
ATOM 616 C CA . LYS A 1 83 ? 11.561 -5.146 -5.355 1.00 82.56 83 LYS A CA 1
ATOM 617 C C . LYS A 1 83 ? 11.093 -3.940 -6.171 1.00 82.56 83 LYS A C 1
ATOM 619 O O . LYS A 1 83 ? 9.969 -3.926 -6.664 1.00 82.56 83 LYS A O 1
ATOM 624 N N . THR A 1 84 ? 11.982 -2.966 -6.360 1.00 84.50 84 THR A N 1
ATOM 625 C CA . THR A 1 84 ? 11.730 -1.757 -7.161 1.00 84.50 84 THR A CA 1
ATOM 626 C C . THR A 1 84 ? 12.678 -1.725 -8.352 1.00 84.50 84 THR A C 1
ATOM 628 O O . THR A 1 84 ? 13.876 -1.948 -8.201 1.00 84.50 84 THR A O 1
ATOM 631 N N . ALA A 1 85 ? 12.146 -1.433 -9.536 1.00 89.81 85 ALA A N 1
ATOM 632 C CA . ALA A 1 85 ? 12.918 -1.296 -10.766 1.0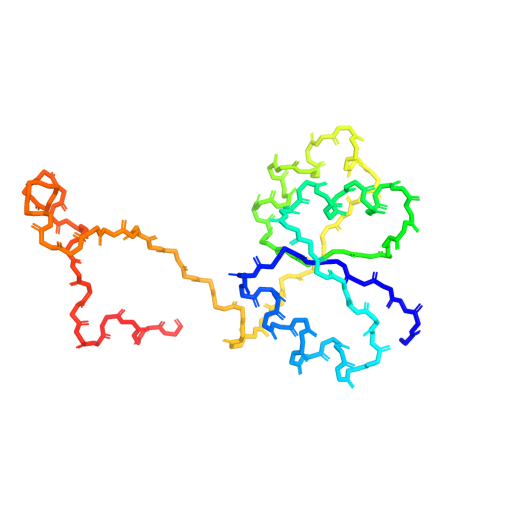0 89.81 85 ALA A CA 1
ATOM 633 C C . ALA A 1 85 ? 12.346 -0.170 -11.636 1.00 89.81 85 ALA A C 1
ATOM 635 O O . ALA A 1 85 ? 11.178 0.200 -11.502 1.00 89.81 85 ALA A O 1
ATOM 636 N N . ILE A 1 86 ? 13.163 0.355 -12.550 1.00 90.44 86 ILE A N 1
ATOM 637 C CA . ILE A 1 86 ? 12.732 1.352 -13.534 1.00 90.44 86 ILE A CA 1
ATOM 638 C C . ILE A 1 86 ? 12.237 0.624 -14.787 1.00 90.44 86 ILE A C 1
ATOM 640 O O . ILE A 1 86 ? 12.970 -0.143 -15.408 1.00 90.44 86 ILE A O 1
ATOM 644 N N . GLY A 1 87 ? 10.984 0.874 -15.169 1.00 89.81 87 GLY A N 1
ATOM 645 C CA . GLY A 1 87 ? 10.426 0.383 -16.425 1.00 89.81 87 GLY A CA 1
ATOM 646 C C . GLY A 1 87 ? 10.969 1.179 -17.610 1.00 89.81 87 GLY A C 1
ATOM 647 O O . GLY A 1 87 ? 10.782 2.391 -17.682 1.00 89.81 87 GLY A O 1
ATOM 648 N N . ILE A 1 88 ? 11.619 0.504 -18.558 1.00 91.81 88 ILE A N 1
ATOM 649 C CA . ILE A 1 88 ? 12.200 1.134 -19.752 1.00 91.81 88 ILE A CA 1
ATOM 650 C C . ILE A 1 88 ? 11.510 0.588 -20.995 1.00 91.81 88 ILE A C 1
ATOM 652 O O . ILE A 1 88 ? 11.330 -0.622 -21.143 1.00 91.81 88 ILE A O 1
ATOM 656 N N . ALA A 1 89 ? 11.158 1.482 -21.920 1.00 92.56 89 ALA A N 1
ATOM 657 C CA . ALA A 1 89 ? 10.652 1.082 -23.225 1.00 92.56 89 ALA A CA 1
ATOM 658 C C . ALA A 1 89 ? 11.692 0.226 -23.963 1.00 92.56 89 ALA A C 1
ATOM 660 O O . ALA A 1 89 ? 12.865 0.599 -24.080 1.00 92.56 89 ALA A O 1
ATOM 661 N N . GLN A 1 90 ? 11.256 -0.917 -24.493 1.00 89.69 90 GLN A N 1
ATOM 662 C CA . GLN A 1 90 ? 12.130 -1.806 -25.253 1.00 89.69 90 GLN A CA 1
ATOM 663 C C . GLN A 1 90 ? 12.814 -1.040 -26.396 1.00 89.69 90 GLN A C 1
ATOM 665 O O . GLN A 1 90 ? 12.167 -0.335 -27.167 1.00 89.69 90 GLN A O 1
ATOM 670 N N . GLY A 1 91 ? 14.139 -1.172 -26.500 1.00 90.31 91 GLY A N 1
ATOM 671 C CA . GLY A 1 91 ? 14.927 -0.529 -27.553 1.00 90.31 91 GLY A CA 1
ATOM 672 C C . GLY A 1 91 ? 15.329 0.928 -27.296 1.00 90.31 91 GLY A C 1
ATOM 673 O O . GLY A 1 91 ? 15.981 1.507 -28.166 1.00 90.31 91 GLY A O 1
ATOM 674 N N . ASN A 1 92 ? 15.026 1.518 -26.130 1.00 93.62 92 ASN A N 1
ATOM 675 C CA . ASN A 1 92 ? 15.501 2.859 -25.768 1.00 93.62 92 ASN A CA 1
ATOM 676 C C . ASN A 1 92 ? 17.015 2.877 -25.467 1.00 93.62 92 ASN A C 1
ATOM 678 O O . ASN A 1 92 ? 17.455 2.959 -24.323 1.00 93.62 92 ASN A O 1
ATOM 682 N N . LYS A 1 93 ? 17.826 2.784 -26.524 1.00 93.62 93 LYS A N 1
ATOM 683 C CA . LYS A 1 93 ? 19.292 2.761 -26.432 1.00 93.62 93 LYS A CA 1
ATOM 684 C C . LYS A 1 93 ? 19.867 4.080 -25.930 1.00 93.62 93 LYS A C 1
ATOM 686 O O . LYS A 1 93 ? 20.889 4.050 -25.263 1.00 93.62 93 LYS A O 1
ATOM 691 N N . ALA A 1 94 ? 19.233 5.210 -26.252 1.00 95.69 94 ALA A N 1
ATOM 692 C CA . ALA A 1 94 ? 19.707 6.524 -25.826 1.00 95.69 94 ALA A CA 1
ATOM 693 C C . ALA A 1 94 ? 19.726 6.625 -24.295 1.00 95.69 94 ALA A C 1
ATOM 695 O O . ALA A 1 94 ? 20.758 6.967 -23.727 1.00 95.69 94 ALA A O 1
ATOM 696 N N . LEU A 1 95 ? 18.637 6.206 -23.638 1.00 93.81 95 LEU A N 1
ATOM 697 C CA . LEU A 1 95 ? 18.569 6.180 -22.178 1.00 93.81 95 LEU A CA 1
ATOM 698 C C . LEU A 1 95 ? 19.613 5.235 -21.567 1.00 93.81 95 LEU A C 1
ATOM 700 O O . LEU A 1 95 ? 20.217 5.575 -20.563 1.00 93.81 95 LEU A O 1
ATOM 704 N N . LEU A 1 96 ? 19.872 4.081 -22.188 1.00 93.38 96 LEU A N 1
ATOM 705 C CA . LEU A 1 96 ? 20.879 3.124 -21.705 1.00 93.38 96 LEU A CA 1
ATOM 706 C C . LEU A 1 96 ? 22.332 3.570 -21.944 1.00 93.38 96 LEU A C 1
ATOM 708 O O . LEU A 1 96 ? 23.235 3.048 -21.300 1.00 93.38 96 LEU A O 1
ATOM 712 N N . VAL A 1 97 ? 22.583 4.494 -22.877 1.00 95.19 97 VAL A N 1
ATOM 713 C CA . VAL A 1 97 ? 23.909 5.118 -23.037 1.00 95.19 97 VAL A CA 1
ATOM 714 C C . VAL A 1 97 ? 24.155 6.124 -21.915 1.00 95.19 97 VAL A C 1
ATOM 716 O O . VAL A 1 97 ? 25.271 6.202 -21.410 1.00 95.19 97 VAL A O 1
ATOM 719 N N . GLU A 1 98 ? 23.123 6.874 -21.532 1.00 96.00 98 GLU A N 1
ATOM 720 C CA . GLU A 1 98 ? 23.196 7.858 -20.449 1.00 96.00 98 GLU A CA 1
ATOM 721 C C . GLU A 1 98 ? 23.193 7.197 -19.062 1.00 96.00 98 GLU A C 1
ATOM 723 O O . GLU A 1 98 ? 23.956 7.610 -18.192 1.00 96.00 98 GLU A O 1
ATOM 728 N N . PHE A 1 99 ? 22.415 6.122 -18.896 1.00 94.75 99 PHE A N 1
ATOM 729 C CA . PHE A 1 99 ? 22.271 5.353 -17.655 1.00 94.75 99 PHE A CA 1
ATOM 730 C C . PHE A 1 99 ? 22.480 3.843 -17.896 1.00 94.75 99 PHE A C 1
ATOM 732 O O . PHE A 1 99 ? 21.513 3.070 -17.966 1.00 94.75 99 PHE A O 1
ATOM 739 N N . PRO A 1 100 ? 23.734 3.382 -18.064 1.00 91.31 100 PRO A N 1
ATOM 740 C CA . PRO A 1 100 ? 24.041 1.977 -18.342 1.00 91.31 100 PRO A CA 1
ATOM 741 C C . PRO A 1 100 ? 23.593 0.997 -17.250 1.00 91.31 100 PRO A C 1
ATOM 743 O O . PRO A 1 100 ? 23.344 -0.173 -17.541 1.00 91.31 100 PRO A O 1
ATOM 746 N N . GLU A 1 101 ? 23.467 1.450 -16.003 1.00 89.06 101 GLU A N 1
ATOM 747 C CA . GLU A 1 101 ? 22.981 0.669 -14.861 1.00 89.06 101 GLU A CA 1
ATOM 748 C C . GLU A 1 101 ? 21.511 0.252 -14.989 1.00 89.06 101 GLU A C 1
ATOM 750 O O . GLU A 1 101 ? 21.083 -0.694 -14.332 1.00 89.06 101 GLU A O 1
ATOM 755 N N . LEU A 1 102 ? 20.748 0.919 -15.860 1.00 91.25 102 LEU A N 1
ATOM 756 C CA . LEU A 1 102 ? 19.359 0.575 -16.153 1.00 91.25 102 LEU A CA 1
ATOM 757 C C . LEU A 1 102 ? 19.230 -0.545 -17.195 1.00 91.25 102 LEU A C 1
ATOM 759 O O . LEU A 1 102 ? 18.119 -0.900 -17.598 1.00 91.25 102 LEU A O 1
ATOM 763 N N . ALA A 1 103 ? 20.350 -1.094 -17.676 1.00 86.19 103 ALA A N 1
ATOM 764 C CA . ALA A 1 103 ? 20.329 -2.218 -18.596 1.00 86.19 103 ALA A CA 1
ATOM 765 C C . ALA A 1 103 ? 19.488 -3.374 -18.019 1.00 86.19 103 ALA A C 1
ATOM 767 O O . ALA A 1 103 ? 19.537 -3.625 -16.812 1.00 86.19 103 ALA A O 1
ATOM 768 N N . PRO A 1 104 ? 18.719 -4.094 -18.862 1.00 81.88 104 PRO A N 1
ATOM 769 C CA . PRO A 1 104 ? 17.894 -5.195 -18.395 1.00 81.88 104 PRO A CA 1
ATOM 770 C C . PRO A 1 104 ? 18.725 -6.175 -17.572 1.00 81.88 104 PRO A C 1
ATOM 772 O O . PRO A 1 104 ? 19.800 -6.598 -18.009 1.00 81.88 104 PRO A O 1
ATOM 775 N N . ALA A 1 105 ? 18.191 -6.543 -16.411 1.00 72.31 105 ALA A N 1
ATOM 776 C CA . ALA A 1 105 ? 18.727 -7.606 -15.580 1.00 72.31 105 ALA A CA 1
ATOM 777 C C . ALA A 1 105 ? 19.021 -8.845 -16.441 1.00 72.31 105 ALA A C 1
ATOM 779 O O . ALA A 1 105 ? 18.199 -9.271 -17.264 1.00 72.31 105 ALA A O 1
ATOM 780 N N . LYS A 1 106 ? 20.214 -9.423 -16.284 1.00 73.50 106 LYS A N 1
ATOM 781 C CA . LYS A 1 106 ? 20.553 -10.681 -16.944 1.00 73.50 106 LYS A CA 1
ATOM 782 C C . LYS A 1 106 ? 19.733 -11.791 -16.295 1.00 73.50 106 LYS A C 1
ATOM 784 O O . LYS A 1 106 ? 19.368 -11.731 -15.123 1.00 73.50 106 LYS A O 1
ATOM 789 N N . LYS A 1 107 ? 19.433 -12.835 -17.068 1.00 51.34 107 LYS A N 1
ATOM 790 C CA . LYS A 1 107 ? 18.748 -14.031 -16.562 1.00 51.34 107 LYS A CA 1
ATOM 791 C C . LYS A 1 107 ? 19.559 -14.606 -15.384 1.00 51.34 107 LYS A C 1
ATOM 793 O O . LYS A 1 107 ? 20.631 -15.154 -15.617 1.00 51.34 107 LYS A O 1
ATOM 798 N N . GLY A 1 108 ? 19.054 -14.433 -14.159 1.00 59.59 108 GLY A N 1
ATOM 799 C CA . GLY A 1 108 ? 19.722 -14.794 -12.898 1.00 59.59 108 GLY A CA 1
ATOM 800 C C . GLY A 1 108 ? 19.775 -13.664 -11.857 1.00 59.59 108 GLY A C 1
ATOM 801 O O . GLY A 1 108 ? 19.807 -13.947 -10.667 1.00 59.59 108 GLY A O 1
ATOM 802 N N . ASP A 1 109 ? 19.681 -12.393 -12.262 1.00 62.69 109 ASP A N 1
ATOM 803 C CA . ASP A 1 109 ? 19.829 -11.251 -11.335 1.00 62.69 109 ASP A CA 1
ATOM 804 C C . ASP A 1 109 ? 18.584 -11.008 -10.453 1.00 62.69 109 ASP A C 1
ATOM 806 O O . ASP A 1 109 ? 18.624 -10.239 -9.497 1.00 62.69 109 ASP A O 1
ATOM 810 N N . HIS A 1 110 ? 17.457 -11.661 -10.759 1.00 56.88 110 HIS A N 1
ATOM 811 C CA . HIS A 1 110 ? 16.223 -11.570 -9.967 1.00 56.88 110 HIS A CA 1
ATOM 812 C C . HIS A 1 110 ? 16.139 -12.612 -8.838 1.00 56.88 110 HIS A C 1
ATOM 814 O O . HIS A 1 110 ? 15.222 -12.528 -8.013 1.00 56.88 110 HIS A O 1
ATOM 820 N N . GLU A 1 111 ? 17.085 -13.558 -8.791 1.00 48.75 111 GLU A N 1
ATOM 821 C CA . GLU A 1 111 ? 17.193 -14.635 -7.800 1.00 48.75 111 GLU A CA 1
ATOM 822 C C . GLU A 1 111 ? 18.194 -14.275 -6.692 1.00 48.75 111 GLU A C 1
ATOM 824 O O . GLU A 1 111 ? 19.163 -14.979 -6.426 1.00 48.75 111 GLU A O 1
ATOM 829 N N . SER A 1 112 ? 17.965 -13.159 -6.019 1.00 45.50 112 SER A N 1
ATOM 830 C CA . SER A 1 112 ? 18.483 -12.952 -4.669 1.00 45.50 112 SER A CA 1
ATOM 831 C C . SER A 1 112 ? 17.285 -12.737 -3.749 1.00 45.50 112 SER A C 1
ATOM 833 O O . SER A 1 112 ? 16.394 -11.926 -4.043 1.00 45.50 112 SER A O 1
ATOM 835 N N . GLY A 1 113 ? 17.208 -13.635 -2.762 1.00 42.84 113 GLY A N 1
ATOM 836 C CA . GLY A 1 113 ? 16.143 -13.747 -1.766 1.00 42.84 113 GLY A CA 1
ATOM 837 C C . GLY A 1 113 ? 16.221 -12.713 -0.661 1.00 42.84 113 GLY A C 1
ATOM 838 O O . GLY A 1 113 ? 17.176 -11.904 -0.657 1.00 42.84 113 GLY A O 1
#

Sequence (113 aa):
KGKTVGYEQGTIQEAYAKAVLDKAGISTKAYANQDQVYSDLTSGRLDASIQDMLQAELGFLKSPAGADYEVSKPIDSELLPAKTAIGIAQGNKALLVEFPELAPAKKGDHESG

Organism: NCBI:txid629263

Foldseek 3Di:
DPFEEEEEPPDLQVVCCVVPVVVVVHHYDYDPDVVVRLVCCLVVVHPYYDDDPVCCVVVPCPDPSNVPDDDDPDDDDPSDDPDDADDDDPPPVVVCVVPVVNPDDDVPNVPDD

Secondary structure (DSSP, 8-state):
---EEEEETTSHHHHHIIIIITTTT-EEEEESSHHHHHHHHHTTS-SEE---HHHHIIIIITSGGGTT----S----TTS---------TT-HHHHHH-GGGSPPPTTTT---